Protein AF-A0A397YHM2-F1 (afdb_monomer_lite)

Foldseek 3Di:
DVVVVVVVVVVVVVVVVVVPPPPPPLQLAEDVQVQVLVQVQLVVQQFPGWDCVVHHLQVVQWTDTRHPDDDPPFTKGWHWDDRDPSYIATQETGGRRPPPPDDRPPSVVVRVNHNYD

pLDDT: mean 72.82, std 13.36, range [42.16, 91.44]

Secondary structure (DSSP, 8-state):
-HHHHHHHHHHHHHHHHHTT--------EE-HHHHHHHHHHHHHTT-S-B-GGG--HHHHTEE-B--SSS-TT--EEEEE-PPBTTEE-EEEEE-TT---SSPPPGGGGG-TT--B-

Structure (mmCIF, N/CA/C/O backbone):
data_AF-A0A397YHM2-F1
#
_entry.id   AF-A0A397YHM2-F1
#
loop_
_atom_site.group_PDB
_atom_site.id
_atom_site.type_symbol
_atom_site.label_atom_id
_atom_site.label_alt_id
_atom_site.label_comp_id
_atom_site.label_asym_id
_atom_site.label_entity_id
_atom_site.label_seq_id
_atom_site.pdbx_PDB_ins_code
_atom_site.Cartn_x
_atom_site.Cartn_y
_atom_site.Cartn_z
_atom_site.occupancy
_atom_site.B_iso_or_equiv
_atom_site.auth_seq_id
_atom_site.auth_comp_id
_atom_site.auth_asym_id
_atom_site.auth_atom_id
_atom_site.pdbx_PDB_model_num
ATOM 1 N N . MET A 1 1 ? 55.975 22.760 -6.525 1.00 59.56 1 MET A N 1
ATOM 2 C CA . MET A 1 1 ? 54.644 23.098 -5.961 1.00 59.56 1 MET A CA 1
ATOM 3 C C . MET A 1 1 ? 53.518 22.960 -6.985 1.00 59.56 1 MET A C 1
ATOM 5 O O . MET A 1 1 ? 52.489 22.399 -6.636 1.00 59.56 1 MET A O 1
ATOM 9 N N . SER A 1 2 ? 53.714 23.355 -8.248 1.00 61.22 2 SER A N 1
ATOM 10 C CA . SER A 1 2 ? 52.669 23.313 -9.292 1.00 61.22 2 SER A CA 1
ATOM 11 C C . SER A 1 2 ? 52.201 21.907 -9.705 1.00 61.22 2 SER A C 1
ATOM 13 O O . SER A 1 2 ? 51.021 21.703 -9.970 1.00 61.22 2 SER A O 1
ATOM 15 N N . THR A 1 3 ? 53.091 20.910 -9.706 1.00 58.09 3 THR A N 1
ATOM 16 C CA . THR A 1 3 ? 52.753 19.515 -10.056 1.00 58.09 3 THR A CA 1
ATOM 17 C C . THR A 1 3 ? 51.868 18.844 -9.005 1.00 58.09 3 THR A C 1
ATOM 19 O O . THR A 1 3 ? 50.944 18.114 -9.343 1.00 58.09 3 THR A O 1
ATOM 22 N N . VAL A 1 4 ? 52.096 19.150 -7.727 1.00 64.50 4 VAL A N 1
ATOM 23 C CA . VAL A 1 4 ? 51.319 18.616 -6.596 1.00 64.50 4 VAL A CA 1
ATOM 24 C C . VAL A 1 4 ? 49.892 19.174 -6.607 1.00 64.50 4 VAL A C 1
ATOM 26 O O . VAL A 1 4 ? 48.936 18.436 -6.385 1.00 64.50 4 VAL A O 1
ATOM 29 N N . PHE A 1 5 ? 49.748 20.457 -6.956 1.00 61.41 5 PHE A N 1
ATOM 30 C CA . PHE A 1 5 ? 48.452 21.122 -7.113 1.00 61.41 5 PHE A CA 1
ATOM 31 C C . PHE A 1 5 ? 47.643 20.543 -8.287 1.00 61.41 5 PHE A C 1
ATOM 33 O O . PHE A 1 5 ? 46.437 20.332 -8.170 1.00 61.41 5 PHE A O 1
ATOM 40 N N . SER A 1 6 ? 48.318 20.217 -9.395 1.00 68.88 6 SER A N 1
ATOM 41 C CA . SER A 1 6 ? 47.700 19.601 -10.576 1.00 68.88 6 SER A CA 1
ATOM 42 C C . SER A 1 6 ? 47.202 18.172 -10.301 1.00 68.88 6 SER A C 1
ATOM 44 O O . SER A 1 6 ? 46.081 17.827 -10.675 1.00 68.88 6 SER A O 1
ATOM 46 N N . ILE A 1 7 ? 47.976 17.366 -9.562 1.00 65.31 7 ILE A N 1
ATOM 47 C CA . ILE A 1 7 ? 47.578 16.005 -9.157 1.00 65.31 7 ILE A CA 1
ATOM 48 C C . ILE A 1 7 ? 46.395 16.043 -8.176 1.00 65.31 7 ILE A C 1
ATOM 50 O O . ILE A 1 7 ? 45.486 15.217 -8.278 1.00 65.31 7 ILE A O 1
ATOM 54 N N . LEU A 1 8 ? 46.378 17.008 -7.250 1.00 64.31 8 LEU A N 1
ATOM 55 C CA . LEU A 1 8 ? 45.281 17.187 -6.296 1.00 64.31 8 LEU A CA 1
ATOM 56 C C . LEU A 1 8 ? 43.967 17.546 -7.009 1.00 64.31 8 LEU A C 1
ATOM 58 O O . LEU A 1 8 ? 42.939 16.928 -6.737 1.00 64.31 8 LEU A O 1
ATOM 62 N N . HIS A 1 9 ? 44.012 18.475 -7.969 1.00 64.25 9 HIS A N 1
ATOM 63 C CA . HIS A 1 9 ? 42.846 18.845 -8.775 1.00 64.25 9 HIS A CA 1
ATOM 64 C C . HIS A 1 9 ? 42.292 17.663 -9.581 1.00 64.25 9 HIS A C 1
ATOM 66 O O . HIS A 1 9 ? 41.086 17.425 -9.549 1.00 64.25 9 HIS A O 1
ATOM 72 N N . LEU A 1 10 ? 43.161 16.884 -10.239 1.00 65.56 10 LEU A N 1
ATOM 73 C CA . LEU A 1 10 ? 42.741 15.729 -11.040 1.00 65.56 10 LEU A CA 1
ATOM 74 C C . LEU A 1 10 ? 41.994 14.684 -10.192 1.00 65.56 10 LEU A C 1
ATOM 76 O O . LEU A 1 10 ? 40.981 14.133 -10.621 1.00 65.56 10 LEU A O 1
ATOM 80 N N . LYS A 1 11 ? 42.468 14.431 -8.964 1.00 66.12 11 LYS A N 1
ATOM 81 C CA . LYS A 1 11 ? 41.822 13.478 -8.049 1.00 66.12 11 LYS A CA 1
ATOM 82 C C . LYS A 1 11 ? 40.467 13.965 -7.540 1.00 66.12 11 LYS A C 1
ATOM 84 O O . LYS A 1 11 ? 39.552 13.153 -7.424 1.00 66.12 11 LYS A O 1
ATOM 89 N N . ILE A 1 12 ? 40.313 15.266 -7.289 1.00 62.59 12 ILE A N 1
ATOM 90 C CA . ILE A 1 12 ? 39.037 15.852 -6.852 1.00 62.59 12 ILE A CA 1
ATOM 91 C C . ILE A 1 12 ? 37.969 15.702 -7.948 1.00 62.59 12 ILE A C 1
ATOM 93 O O . ILE A 1 12 ? 36.847 15.293 -7.653 1.00 62.59 12 ILE A O 1
ATOM 97 N N . THR A 1 13 ? 38.315 15.935 -9.218 1.00 62.44 13 THR A N 1
ATOM 98 C CA . THR A 1 13 ? 37.362 15.804 -10.337 1.00 62.44 13 THR A CA 1
ATOM 99 C C . THR A 1 13 ? 36.880 14.361 -10.540 1.00 62.44 13 THR A C 1
ATOM 101 O O . THR A 1 13 ? 35.702 14.140 -10.819 1.00 62.44 13 THR A O 1
ATOM 104 N N . ILE A 1 14 ? 37.752 13.366 -10.341 1.00 62.72 14 ILE A N 1
ATOM 105 C CA . ILE A 1 14 ? 37.395 11.939 -10.456 1.00 62.72 14 ILE A CA 1
ATOM 106 C C . ILE A 1 14 ? 36.422 11.510 -9.343 1.00 62.72 14 ILE A C 1
ATOM 108 O O . ILE A 1 14 ? 35.480 10.767 -9.610 1.00 62.72 14 ILE A O 1
ATOM 112 N N . ILE A 1 15 ? 36.602 12.009 -8.114 1.00 61.25 15 ILE A N 1
ATOM 113 C CA . ILE A 1 15 ? 35.726 11.683 -6.973 1.00 61.25 15 ILE A CA 1
ATOM 114 C C . ILE A 1 15 ? 34.325 12.292 -7.150 1.00 61.25 15 ILE A C 1
ATOM 116 O O . ILE A 1 15 ? 33.332 11.628 -6.862 1.00 61.25 15 ILE A O 1
ATOM 120 N N . ILE A 1 16 ? 34.229 13.518 -7.679 1.00 58.75 16 ILE A N 1
ATOM 121 C CA . ILE A 1 16 ? 32.939 14.186 -7.935 1.00 58.75 16 ILE A CA 1
ATOM 122 C C . ILE A 1 16 ? 32.161 13.476 -9.058 1.00 58.75 16 ILE A C 1
ATOM 124 O O . ILE A 1 16 ? 30.945 13.332 -8.962 1.00 58.75 16 ILE A O 1
ATOM 128 N N . SER A 1 17 ? 32.858 12.965 -10.081 1.00 58.44 17 SER A N 1
ATOM 129 C CA . SER A 1 17 ? 32.253 12.172 -11.165 1.00 58.44 17 SER A CA 1
ATOM 130 C C . SER A 1 17 ? 31.637 10.857 -10.661 1.00 58.44 17 SER A C 1
ATOM 132 O O . SER A 1 17 ? 30.558 10.460 -11.098 1.00 58.44 17 SER A O 1
ATOM 134 N N . PHE A 1 18 ? 32.263 10.212 -9.671 1.00 55.12 18 PHE A N 1
ATOM 135 C CA . PHE A 1 18 ? 31.775 8.949 -9.104 1.00 55.12 18 PHE A CA 1
ATOM 136 C C . PHE A 1 18 ? 30.552 9.112 -8.181 1.00 55.12 18 PHE A C 1
ATOM 138 O O . PHE A 1 18 ? 29.835 8.144 -7.937 1.00 55.12 18 PHE A O 1
ATOM 145 N N . PHE A 1 19 ? 30.283 10.325 -7.684 1.00 54.38 19 PHE A N 1
ATOM 146 C CA . PHE A 1 19 ? 29.156 10.607 -6.783 1.00 54.38 19 PHE A CA 1
ATOM 147 C C . PHE A 1 19 ? 27.853 10.979 -7.519 1.00 54.38 19 PHE A C 1
ATOM 149 O O . PHE A 1 19 ? 26.813 11.156 -6.890 1.00 54.38 19 PHE A O 1
ATOM 156 N N . ALA A 1 20 ? 27.880 11.065 -8.854 1.00 53.66 20 ALA A N 1
ATOM 157 C CA . ALA A 1 20 ? 26.719 11.416 -9.677 1.00 53.66 20 ALA A CA 1
ATOM 158 C C . ALA A 1 20 ? 25.854 10.211 -10.101 1.00 53.66 20 ALA A C 1
ATOM 160 O O . ALA A 1 20 ? 24.954 10.360 -10.926 1.00 53.66 20 ALA A O 1
ATOM 161 N N . ILE A 1 21 ? 26.075 9.019 -9.535 1.00 58.12 21 ILE A N 1
ATOM 162 C CA . ILE A 1 21 ? 25.140 7.896 -9.684 1.00 58.12 21 ILE A CA 1
ATOM 163 C C . ILE A 1 21 ? 24.066 8.051 -8.607 1.00 58.12 21 ILE A C 1
ATOM 165 O O . ILE A 1 21 ? 24.060 7.365 -7.586 1.00 58.12 21 ILE A O 1
ATOM 169 N N . SER A 1 22 ? 23.158 9.005 -8.813 1.00 53.38 22 SER A N 1
ATOM 170 C CA . SER A 1 22 ? 21.893 9.001 -8.089 1.00 53.38 22 SER A CA 1
ATOM 171 C C . SER A 1 22 ? 21.150 7.733 -8.493 1.00 53.38 22 SER A C 1
ATOM 173 O O . SER A 1 22 ? 20.745 7.571 -9.642 1.00 53.38 22 SER A O 1
ATOM 175 N N . THR A 1 23 ? 21.011 6.807 -7.552 1.00 47.59 23 THR A N 1
ATOM 176 C CA . THR A 1 23 ? 20.110 5.670 -7.676 1.00 47.59 23 THR A CA 1
ATOM 177 C C . THR A 1 23 ? 18.695 6.224 -7.787 1.00 47.59 23 THR A C 1
ATOM 179 O O . THR A 1 23 ? 18.069 6.605 -6.800 1.00 47.59 23 THR A O 1
ATOM 182 N N . THR A 1 24 ? 18.177 6.315 -9.009 1.00 42.16 24 THR A N 1
ATOM 183 C CA . THR A 1 24 ? 16.741 6.425 -9.222 1.00 42.16 24 THR A CA 1
ATOM 184 C C . THR A 1 24 ? 16.150 5.088 -8.796 1.00 42.16 24 THR A C 1
A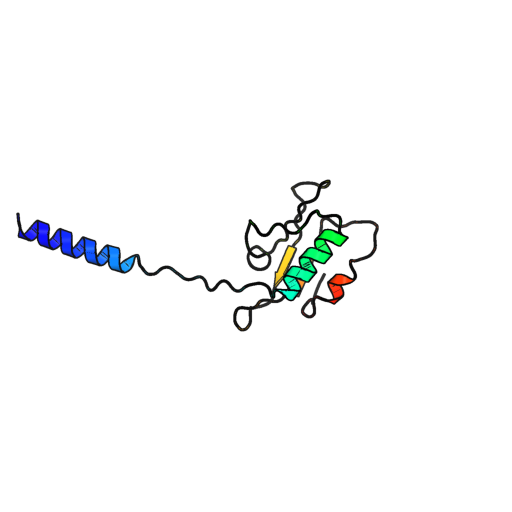TOM 186 O O . THR A 1 24 ? 16.092 4.127 -9.559 1.00 42.16 24 THR A O 1
ATOM 189 N N . TYR A 1 25 ? 15.764 4.991 -7.524 1.00 45.81 25 TYR A N 1
ATOM 190 C CA . TYR A 1 25 ? 14.847 3.949 -7.090 1.00 45.81 25 TYR A CA 1
ATOM 191 C C . TYR A 1 25 ? 13.603 4.137 -7.946 1.00 45.81 25 TYR A C 1
ATOM 193 O O . TYR A 1 25 ? 12.894 5.128 -7.777 1.00 45.81 25 TYR A O 1
ATOM 201 N N . ALA A 1 26 ? 13.384 3.242 -8.911 1.00 42.88 26 ALA A N 1
ATOM 202 C CA . ALA A 1 26 ? 12.127 3.178 -9.630 1.00 42.88 26 ALA A CA 1
ATOM 203 C C . ALA A 1 26 ? 11.038 3.045 -8.565 1.00 42.88 26 ALA A C 1
ATOM 205 O O . ALA A 1 26 ? 10.912 2.022 -7.890 1.00 42.88 26 ALA A O 1
ATOM 206 N N . SER A 1 27 ? 10.339 4.145 -8.313 1.00 53.34 27 SER A N 1
ATOM 207 C CA . SER A 1 27 ? 9.246 4.193 -7.373 1.00 53.34 27 SER A CA 1
ATOM 208 C C . SER A 1 27 ? 8.096 3.466 -8.040 1.00 53.34 27 SER A C 1
ATOM 210 O O . SER A 1 27 ? 7.299 4.093 -8.725 1.00 53.34 27 SER A O 1
ATOM 212 N N . SER A 1 28 ? 8.031 2.148 -7.868 1.00 57.69 28 SER A N 1
ATOM 213 C CA . SER A 1 28 ? 6.803 1.428 -8.163 1.00 57.69 28 SER A CA 1
ATOM 214 C C . SER A 1 28 ? 5.710 2.044 -7.297 1.00 57.69 28 SER A C 1
ATOM 216 O O . SER A 1 28 ? 5.924 2.217 -6.090 1.00 57.69 28 SER A O 1
ATOM 218 N N . ASP A 1 29 ? 4.635 2.488 -7.927 1.00 74.19 29 ASP A N 1
ATOM 219 C CA . ASP A 1 29 ? 3.542 3.190 -7.263 1.00 74.19 29 ASP A CA 1
ATOM 220 C C . ASP A 1 29 ? 2.356 2.238 -7.146 1.00 74.19 29 ASP A C 1
ATOM 222 O O . ASP A 1 29 ? 2.115 1.412 -8.041 1.00 74.19 29 ASP A O 1
ATOM 226 N N . LEU A 1 30 ? 1.646 2.310 -6.025 1.00 83.56 30 LEU A N 1
ATOM 227 C CA . LEU A 1 30 ? 0.369 1.627 -5.892 1.00 83.56 30 LEU A CA 1
ATOM 228 C C . LEU A 1 30 ? -0.574 2.133 -6.993 1.00 83.56 30 LEU A C 1
ATOM 230 O O . LEU A 1 30 ? -0.613 3.330 -7.284 1.00 83.56 30 LEU A O 1
ATOM 234 N N . HIS A 1 31 ? -1.338 1.233 -7.616 1.00 87.25 31 HIS A N 1
ATOM 235 C CA . HIS A 1 31 ? -2.280 1.629 -8.661 1.00 87.25 31 HIS A CA 1
ATOM 236 C C . HIS A 1 31 ? -3.236 2.732 -8.145 1.00 87.25 31 HIS A C 1
ATOM 238 O O . HIS A 1 31 ? -3.831 2.563 -7.076 1.00 87.25 31 HIS A O 1
ATOM 244 N N . PRO A 1 32 ? -3.448 3.841 -8.883 1.00 83.81 32 PRO A N 1
ATOM 245 C CA . PRO A 1 32 ? -4.225 4.988 -8.396 1.00 83.81 32 PRO A CA 1
ATOM 246 C C . PRO A 1 32 ? -5.662 4.618 -8.001 1.00 83.81 32 PRO A C 1
ATOM 248 O O . PRO A 1 32 ? -6.179 5.108 -6.999 1.00 83.81 32 PRO A O 1
ATOM 251 N N . ASP A 1 33 ? -6.291 3.699 -8.737 1.00 87.00 33 ASP A N 1
ATOM 252 C CA . ASP A 1 33 ? -7.624 3.193 -8.386 1.00 87.00 33 ASP A CA 1
ATOM 253 C C . ASP A 1 33 ? -7.640 2.476 -7.031 1.00 87.00 33 ASP A C 1
ATOM 255 O O . ASP A 1 33 ? -8.575 2.645 -6.250 1.00 87.00 33 ASP A O 1
ATOM 259 N N . GLU A 1 34 ? -6.607 1.689 -6.726 1.00 88.06 34 GLU A N 1
ATOM 260 C CA . GLU A 1 34 ? -6.510 0.983 -5.448 1.00 88.06 34 GLU A CA 1
ATOM 261 C C . GLU A 1 34 ? -6.21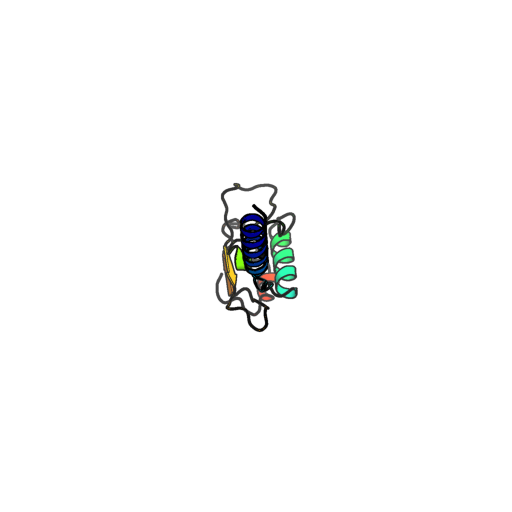7 1.944 -4.303 1.00 88.06 34 GLU A C 1
ATOM 263 O O . GLU A 1 34 ? -6.750 1.770 -3.208 1.00 88.06 34 GLU A O 1
ATOM 268 N N . LEU A 1 35 ? -5.439 2.996 -4.565 1.00 87.00 35 LEU A N 1
ATOM 269 C CA . LEU A 1 35 ? -5.208 4.072 -3.611 1.00 87.00 35 LEU A CA 1
ATOM 270 C C . LEU A 1 35 ? -6.516 4.794 -3.246 1.00 87.00 35 LEU A C 1
ATOM 272 O O . LEU A 1 35 ? -6.798 4.996 -2.065 1.00 87.00 35 LEU A O 1
ATOM 276 N N . ASN A 1 36 ? -7.348 5.111 -4.240 1.00 87.94 36 ASN A N 1
ATOM 277 C CA . ASN A 1 36 ? -8.666 5.712 -4.025 1.00 87.94 36 ASN A CA 1
ATOM 278 C C . ASN A 1 36 ? -9.620 4.764 -3.271 1.00 87.94 36 ASN A C 1
ATOM 280 O O . ASN A 1 36 ? -10.354 5.179 -2.373 1.00 87.94 36 ASN A O 1
ATOM 284 N N . VAL A 1 37 ? -9.590 3.466 -3.589 1.00 89.06 37 VAL A N 1
ATOM 285 C CA . VAL A 1 37 ? -10.345 2.456 -2.830 1.00 89.06 37 VAL A CA 1
ATOM 286 C C . VAL A 1 37 ? -9.871 2.401 -1.375 1.00 89.06 37 VAL A C 1
ATOM 288 O O . VAL A 1 37 ? -10.697 2.333 -0.467 1.00 89.06 37 VAL A O 1
ATOM 291 N N . LEU A 1 38 ? -8.564 2.486 -1.131 1.00 87.00 38 LEU A N 1
ATOM 292 C CA . LEU A 1 38 ? -7.982 2.470 0.209 1.00 87.00 38 LEU A CA 1
ATOM 293 C C . LEU A 1 38 ? -8.368 3.703 1.036 1.00 87.00 38 LEU A C 1
ATOM 295 O O . LEU A 1 38 ? -8.608 3.592 2.244 1.00 87.00 38 LEU A O 1
ATOM 299 N N . GLU A 1 39 ? -8.473 4.864 0.394 1.00 85.19 39 GLU A N 1
ATOM 300 C CA . GLU A 1 39 ? -9.004 6.079 1.007 1.00 85.19 39 GLU A CA 1
ATOM 301 C C . GLU A 1 39 ? -10.474 5.901 1.410 1.00 85.19 39 GLU A C 1
ATOM 303 O O . GLU A 1 39 ? -10.816 6.134 2.570 1.00 85.19 39 GLU A O 1
ATOM 308 N N . ASN A 1 40 ? -11.320 5.380 0.514 1.00 86.12 40 ASN A N 1
ATOM 309 C CA . ASN A 1 40 ? -12.729 5.098 0.816 1.00 86.12 40 ASN A CA 1
ATOM 310 C C . ASN A 1 40 ? -12.922 4.053 1.921 1.00 86.12 40 ASN A C 1
ATOM 312 O O . ASN A 1 40 ? -13.815 4.178 2.761 1.00 86.12 40 ASN A O 1
ATOM 316 N N . ILE A 1 41 ? -12.081 3.020 1.950 1.00 82.94 41 ILE A N 1
ATOM 317 C CA . ILE A 1 41 ? -12.063 2.059 3.055 1.00 82.94 41 ILE A CA 1
ATOM 318 C C . ILE A 1 41 ? -11.737 2.816 4.344 1.00 82.94 41 ILE A C 1
ATOM 320 O O . ILE A 1 41 ? -12.468 2.722 5.324 1.00 82.94 41 ILE A O 1
ATOM 324 N N . THR A 1 42 ? -10.689 3.637 4.340 1.00 79.56 42 THR A N 1
ATOM 325 C CA . THR A 1 42 ? -10.259 4.389 5.523 1.00 79.56 42 THR A CA 1
ATOM 326 C C . THR A 1 42 ? -11.345 5.328 6.064 1.00 79.56 42 THR A C 1
ATOM 328 O O . THR A 1 42 ? -11.535 5.396 7.283 1.00 79.56 42 THR A O 1
ATOM 331 N N . THR A 1 43 ? -12.089 6.008 5.191 1.00 79.56 43 THR A N 1
ATOM 332 C CA . THR A 1 43 ? -13.200 6.889 5.585 1.00 79.56 43 THR A CA 1
ATOM 333 C C . THR A 1 43 ? -14.397 6.101 6.118 1.00 79.56 43 THR A C 1
ATOM 335 O O . THR A 1 43 ? -14.943 6.450 7.167 1.00 79.56 43 THR A O 1
ATOM 338 N N . THR A 1 44 ? -14.756 4.988 5.470 1.00 78.44 44 THR A N 1
ATOM 339 C CA . THR A 1 44 ? -15.833 4.077 5.909 1.00 78.44 44 THR A CA 1
ATOM 340 C C . THR A 1 44 ? -15.552 3.488 7.290 1.00 78.44 44 THR A C 1
ATOM 342 O O . THR A 1 44 ? -16.459 3.263 8.090 1.00 78.44 44 THR A O 1
ATOM 345 N N . LEU A 1 45 ? -14.275 3.298 7.609 1.00 74.94 45 LEU A N 1
ATOM 346 C CA . LEU A 1 4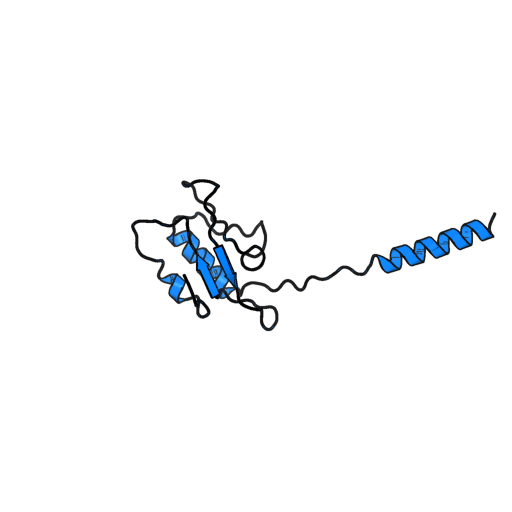5 ? -13.802 2.796 8.896 1.00 74.94 45 LEU A CA 1
ATOM 347 C C . LEU A 1 45 ? -13.698 3.873 9.987 1.00 74.94 45 LEU A C 1
ATOM 349 O O . LEU A 1 45 ? -13.146 3.616 11.059 1.00 74.94 45 LEU A O 1
ATOM 353 N N . GLY A 1 46 ? -14.201 5.083 9.731 1.00 72.38 46 GLY A N 1
ATOM 354 C CA . GLY A 1 46 ? -14.195 6.193 10.686 1.00 72.38 46 GLY A CA 1
ATOM 355 C C . GLY A 1 46 ? -12.835 6.882 10.845 1.00 72.38 46 GLY A C 1
ATOM 356 O O . GLY A 1 46 ? -12.650 7.674 11.773 1.00 72.38 46 GLY A O 1
ATOM 357 N N . GLY A 1 47 ? -11.871 6.587 9.967 1.00 72.06 47 GLY A N 1
ATOM 358 C CA . GLY A 1 47 ? -10.636 7.356 9.836 1.00 72.06 47 GLY A CA 1
ATOM 359 C C . GLY A 1 47 ? -10.893 8.707 9.163 1.00 72.06 47 GLY A C 1
ATOM 360 O O . GLY A 1 47 ? -11.812 8.855 8.361 1.00 72.06 47 GLY A O 1
ATOM 361 N N . LYS A 1 48 ? -10.068 9.712 9.471 1.00 68.38 48 LYS A N 1
ATOM 362 C CA . LYS A 1 48 ? -10.109 11.018 8.788 1.00 68.38 48 LYS A CA 1
ATOM 363 C C . LYS A 1 48 ? -9.489 10.992 7.391 1.00 68.38 48 LYS A C 1
ATOM 365 O O . LYS A 1 48 ? -9.631 11.966 6.662 1.00 68.38 48 LYS A O 1
ATOM 370 N N . GLY A 1 49 ? -8.788 9.915 7.054 1.00 68.69 49 GLY A N 1
ATOM 371 C CA . GLY A 1 49 ? -8.108 9.757 5.782 1.00 68.69 49 GLY A CA 1
ATOM 372 C C . GLY A 1 49 ? -6.847 8.913 5.902 1.00 68.69 49 GLY A C 1
ATOM 373 O O . GLY A 1 49 ? -6.433 8.496 6.993 1.00 68.69 49 GLY A O 1
ATOM 374 N N . LEU A 1 50 ? -6.272 8.652 4.736 1.00 76.88 50 LEU A N 1
ATOM 375 C CA . LEU A 1 50 ? -5.037 7.915 4.538 1.00 76.88 50 LEU A CA 1
ATOM 376 C C . LEU A 1 50 ? -3.834 8.854 4.698 1.00 76.88 50 LEU A C 1
ATOM 378 O O . LEU A 1 50 ? -3.766 9.879 4.022 1.00 76.88 50 LEU A O 1
ATOM 382 N N . ASN A 1 51 ? -2.857 8.507 5.540 1.00 74.50 51 ASN A N 1
ATOM 383 C CA . ASN A 1 51 ? -1.656 9.329 5.690 1.00 74.50 51 ASN A CA 1
ATOM 384 C C . ASN A 1 51 ? -0.510 8.828 4.796 1.00 74.50 51 ASN A C 1
ATOM 386 O O . ASN A 1 51 ? 0.261 7.947 5.184 1.00 74.50 51 ASN A O 1
ATOM 390 N N . LEU A 1 52 ? -0.393 9.425 3.607 1.00 75.56 52 LEU A N 1
ATOM 391 C CA . LEU A 1 52 ? 0.646 9.119 2.613 1.00 75.56 52 LEU A CA 1
ATOM 392 C C . LEU A 1 52 ? 1.944 9.918 2.794 1.00 75.56 52 LEU A C 1
ATOM 394 O O . LEU A 1 52 ? 2.907 9.680 2.067 1.00 75.56 52 LEU A O 1
ATOM 398 N N . SER A 1 53 ? 2.025 10.841 3.762 1.00 74.62 53 SER A N 1
ATOM 399 C CA . SER A 1 53 ? 3.253 11.627 3.986 1.00 74.62 53 SER A CA 1
ATOM 400 C C . SER A 1 53 ? 4.454 10.768 4.384 1.00 74.62 53 SER A C 1
ATOM 402 O O . SER A 1 53 ? 5.593 11.199 4.230 1.00 74.62 53 SER A O 1
ATOM 404 N N . TYR A 1 54 ? 4.215 9.554 4.882 1.00 71.19 54 TYR A N 1
ATOM 405 C CA . TYR A 1 54 ? 5.266 8.602 5.241 1.00 71.19 54 TYR A CA 1
ATOM 406 C C . TYR A 1 54 ? 5.805 7.808 4.044 1.00 71.19 54 TYR A C 1
ATOM 408 O O . TYR A 1 54 ? 6.856 7.177 4.163 1.00 71.19 54 TYR A O 1
ATOM 416 N N . GLY A 1 55 ? 5.108 7.840 2.908 1.00 78.19 55 GLY A N 1
ATOM 417 C CA . GLY A 1 55 ? 5.435 7.084 1.707 1.00 78.19 55 GLY A CA 1
ATOM 418 C C . GLY A 1 55 ? 4.324 6.131 1.278 1.00 78.19 55 GLY A C 1
ATOM 419 O O . GLY A 1 55 ? 3.250 6.065 1.873 1.00 78.19 55 GLY A O 1
A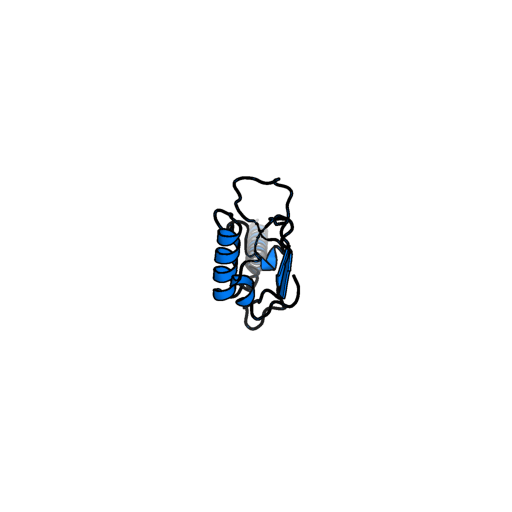TOM 420 N N . ASP A 1 56 ? 4.616 5.388 0.216 1.00 81.56 56 ASP A N 1
ATOM 421 C CA . ASP A 1 56 ? 3.697 4.424 -0.378 1.00 81.56 56 ASP A CA 1
ATOM 422 C C . ASP A 1 56 ? 3.421 3.232 0.575 1.00 81.56 56 ASP A C 1
ATOM 424 O O . ASP A 1 56 ? 4.364 2.641 1.124 1.00 81.56 56 ASP A O 1
ATOM 428 N N . PRO A 1 57 ? 2.147 2.846 0.781 1.00 80.50 57 PRO A N 1
ATOM 429 C CA . PRO A 1 57 ? 1.776 1.782 1.713 1.00 80.50 57 PRO A CA 1
ATOM 430 C C . PRO A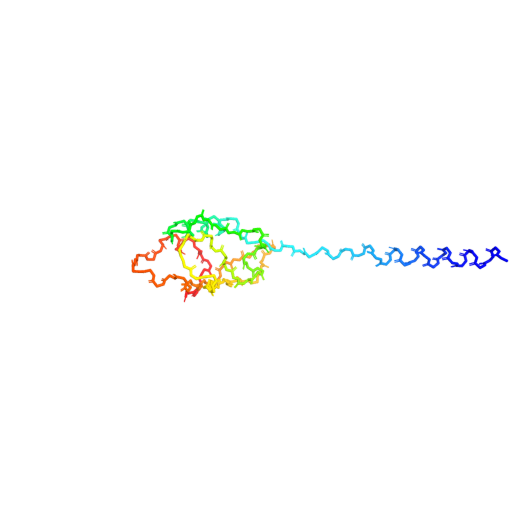 1 57 ? 2.288 0.395 1.295 1.00 80.50 57 PRO A C 1
ATOM 432 O O . PRO A 1 57 ? 2.565 -0.428 2.174 1.00 80.50 57 PRO A O 1
ATOM 435 N N . CYS A 1 58 ? 2.482 0.126 -0.002 1.00 84.25 58 CYS A N 1
ATOM 436 C CA . CYS A 1 58 ? 3.079 -1.129 -0.470 1.00 84.25 58 CYS A CA 1
ATOM 437 C C . CYS A 1 58 ? 4.561 -1.233 -0.091 1.00 84.25 58 CYS A C 1
ATOM 439 O O . CYS A 1 58 ? 5.031 -2.308 0.297 1.00 84.25 58 CYS A O 1
ATOM 441 N N . LYS A 1 59 ? 5.302 -0.120 -0.146 1.00 82.12 59 LYS A N 1
ATOM 442 C CA . LYS A 1 59 ? 6.715 -0.055 0.270 1.00 82.12 59 LYS A CA 1
ATOM 443 C C . LYS A 1 59 ? 6.871 -0.169 1.776 1.00 82.12 59 LYS A C 1
ATOM 445 O O . LYS A 1 59 ? 7.758 -0.874 2.257 1.00 82.12 59 LYS A O 1
ATOM 450 N N . LEU A 1 60 ? 6.003 0.514 2.516 1.00 79.81 60 LEU A N 1
ATOM 451 C CA . LEU A 1 60 ? 6.029 0.521 3.975 1.00 79.81 60 LEU A CA 1
ATOM 452 C C . LEU A 1 60 ? 5.507 -0.788 4.580 1.00 79.81 60 LEU A C 1
ATOM 454 O O . LEU A 1 60 ? 5.872 -1.130 5.703 1.00 79.81 60 LEU A O 1
ATOM 458 N N . LYS A 1 61 ? 4.685 -1.539 3.837 1.00 81.62 61 LYS A N 1
ATOM 459 C CA . LYS A 1 61 ? 3.976 -2.750 4.288 1.00 81.62 61 LYS A CA 1
ATOM 460 C C . LYS A 1 61 ? 3.026 -2.518 5.467 1.00 81.62 61 LYS A C 1
ATOM 462 O O . LYS A 1 61 ? 2.607 -3.458 6.148 1.00 81.62 61 LYS A O 1
ATOM 467 N N . PHE A 1 62 ? 2.673 -1.268 5.732 1.00 79.69 62 PHE A N 1
ATOM 468 C CA . PHE A 1 62 ? 1.699 -0.907 6.747 1.00 79.69 62 PHE A CA 1
ATOM 469 C C . PHE A 1 62 ? 0.864 0.278 6.290 1.00 79.69 62 PHE A C 1
ATOM 471 O O . PHE A 1 62 ? 1.305 1.120 5.510 1.00 79.69 62 PHE A O 1
ATOM 478 N N . LEU A 1 63 ? -0.352 0.327 6.816 1.00 77.31 63 LEU A N 1
ATOM 479 C CA . LEU A 1 63 ? -1.321 1.370 6.556 1.00 77.31 63 LEU A CA 1
ATOM 480 C C . LEU A 1 63 ? -1.436 2.272 7.777 1.00 77.31 63 LEU A C 1
ATOM 482 O O . LEU A 1 63 ? -1.761 1.799 8.869 1.00 77.31 63 LEU A O 1
ATOM 486 N N . LYS A 1 64 ? -1.209 3.573 7.589 1.00 75.12 64 LYS A N 1
ATOM 487 C CA . LYS A 1 64 ? -1.426 4.564 8.639 1.00 75.12 64 LYS A CA 1
ATOM 488 C C . LYS A 1 64 ? -2.733 5.308 8.387 1.00 75.12 64 LYS A C 1
ATOM 490 O O . LYS A 1 64 ? -2.857 6.062 7.426 1.00 75.12 64 LYS A O 1
ATOM 495 N N . ILE A 1 65 ? -3.701 5.047 9.259 1.00 73.62 65 ILE A N 1
ATOM 496 C CA . ILE A 1 65 ? -5.005 5.706 9.270 1.00 73.62 65 ILE A CA 1
ATOM 497 C C . ILE A 1 65 ? -4.964 6.788 10.343 1.00 73.62 65 ILE A C 1
ATOM 499 O O . ILE A 1 65 ? -4.689 6.487 11.506 1.00 73.62 65 ILE A O 1
ATOM 503 N N . ASP A 1 66 ? -5.261 8.032 9.975 1.00 68.44 66 ASP A N 1
ATOM 504 C CA . ASP A 1 66 ? -5.412 9.104 10.958 1.00 68.44 66 ASP A CA 1
ATOM 505 C C . ASP A 1 66 ? -6.771 8.938 11.661 1.00 68.44 66 ASP A C 1
ATOM 507 O O . ASP A 1 66 ? -7.815 9.349 11.149 1.00 68.44 66 ASP A O 1
ATOM 511 N N . GLN A 1 67 ? -6.787 8.290 12.830 1.00 64.06 67 GLN A N 1
ATOM 512 C CA . GLN A 1 67 ? -8.005 8.055 13.616 1.00 64.06 67 GLN A CA 1
ATOM 513 C C . GLN A 1 67 ? -8.037 8.933 14.878 1.00 64.06 67 GLN A C 1
ATOM 515 O O . GLN A 1 67 ? -7.006 9.253 15.465 1.00 64.06 67 GLN A O 1
ATOM 520 N N . LYS A 1 68 ? -9.240 9.366 15.288 1.00 54.38 68 LYS A N 1
ATOM 521 C CA . LYS A 1 68 ? -9.449 10.246 16.459 1.00 54.38 68 LYS A CA 1
ATOM 522 C C . LYS A 1 68 ? -9.455 9.496 17.801 1.00 54.38 68 LYS A C 1
ATOM 524 O O . LYS A 1 68 ? -9.332 10.145 18.833 1.00 54.38 68 LYS A O 1
ATOM 529 N N . ILE A 1 69 ? -9.633 8.174 17.782 1.00 53.38 69 ILE A N 1
ATOM 530 C CA . ILE A 1 69 ? -9.780 7.280 18.939 1.00 53.38 69 ILE A CA 1
ATOM 531 C C . ILE A 1 69 ? -9.125 5.949 18.565 1.00 53.38 69 ILE A C 1
ATOM 533 O O . ILE A 1 69 ? -9.523 5.361 17.570 1.00 53.38 69 ILE A O 1
ATOM 537 N N . GLY A 1 70 ? -8.152 5.489 19.350 1.00 49.97 70 GLY A N 1
ATOM 538 C CA . GLY A 1 70 ? -7.527 4.174 19.189 1.00 49.97 70 GLY A CA 1
ATOM 539 C C . GLY A 1 70 ? -6.007 4.246 19.262 1.00 49.97 70 GLY A C 1
ATOM 540 O O . GLY A 1 70 ? -5.394 5.073 18.595 1.00 49.97 70 GLY A O 1
ATOM 541 N N . ASP A 1 71 ? -5.432 3.406 20.119 1.00 51.75 71 ASP A N 1
ATOM 542 C CA . ASP A 1 71 ? -4.013 3.303 20.453 1.00 51.75 71 ASP A CA 1
ATOM 543 C C . ASP A 1 71 ? -3.040 3.588 19.288 1.00 51.75 71 ASP A C 1
ATOM 545 O O . ASP A 1 71 ? -3.181 3.007 18.207 1.00 51.75 71 ASP A O 1
ATOM 549 N N . PRO A 1 72 ? -1.973 4.386 19.509 1.00 53.75 72 PRO A N 1
ATOM 550 C CA . PRO A 1 72 ? -0.923 4.628 18.510 1.00 53.75 72 PRO A CA 1
ATOM 551 C C . PRO A 1 72 ? -0.171 3.350 18.094 1.00 53.75 72 PRO A C 1
ATOM 553 O O . PRO A 1 72 ? 0.640 3.378 17.166 1.00 53.75 72 PRO A O 1
ATOM 556 N N . GLU A 1 73 ? -0.416 2.236 18.784 1.00 55.88 73 GLU A N 1
ATOM 557 C CA . GLU A 1 73 ? 0.234 0.950 18.566 1.00 55.88 73 GLU A CA 1
ATOM 558 C C . GLU A 1 73 ? -0.491 0.050 17.554 1.00 55.88 73 GLU A C 1
ATOM 560 O O . GLU A 1 73 ? 0.067 -0.962 17.112 1.00 55.88 73 GLU A O 1
ATOM 565 N N . ILE A 1 74 ? -1.708 0.399 17.125 1.00 60.12 74 ILE A N 1
ATOM 566 C CA . ILE A 1 74 ? -2.454 -0.492 16.242 1.00 60.12 74 ILE A CA 1
ATOM 567 C C . ILE A 1 74 ? -1.970 -0.360 14.791 1.00 60.12 74 ILE A C 1
ATOM 569 O O . ILE A 1 74 ? -2.229 0.614 14.086 1.00 60.12 74 ILE A O 1
ATOM 573 N N . LYS A 1 75 ? -1.247 -1.386 14.337 1.00 69.19 75 LYS A N 1
ATOM 574 C CA . LYS A 1 75 ? -0.654 -1.455 12.998 1.00 69.19 75 LYS A CA 1
ATOM 575 C C . LYS A 1 75 ? -1.542 -2.253 12.052 1.00 69.19 75 LYS A C 1
ATOM 577 O O . LYS A 1 75 ? -1.693 -3.465 12.209 1.00 69.19 75 LYS A O 1
ATOM 582 N N . ASN A 1 76 ? -2.066 -1.573 11.041 1.00 78.81 76 ASN A N 1
ATOM 583 C CA . ASN A 1 76 ? -2.700 -2.198 9.888 1.00 78.81 76 ASN A CA 1
ATOM 584 C C . ASN A 1 76 ? -1.613 -2.609 8.889 1.00 78.81 76 ASN A C 1
ATOM 586 O O . ASN A 1 76 ? -0.687 -1.842 8.632 1.00 78.81 76 ASN A O 1
ATOM 590 N N . THR A 1 77 ? -1.686 -3.822 8.352 1.00 84.56 77 THR A N 1
ATOM 591 C CA . THR A 1 77 ? -0.679 -4.374 7.434 1.00 84.56 77 THR A CA 1
ATOM 592 C C 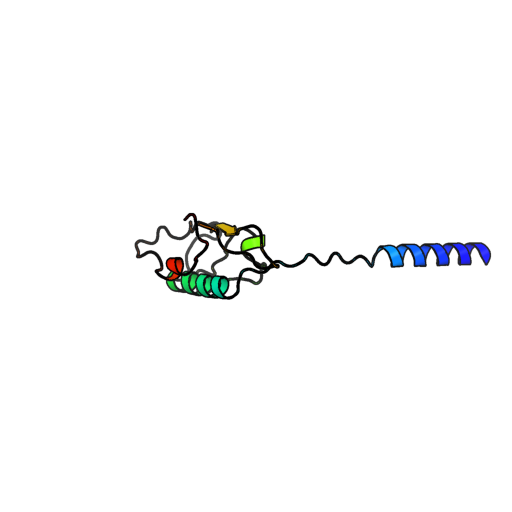. THR A 1 77 ? -1.230 -4.397 6.019 1.00 84.56 77 THR A C 1
ATOM 594 O O . THR A 1 77 ? -2.366 -4.811 5.806 1.00 84.56 77 THR A O 1
ATOM 597 N N . ILE A 1 78 ? -0.406 -3.994 5.057 1.00 87.44 78 ILE A N 1
ATOM 598 C CA . ILE A 1 78 ? -0.695 -4.117 3.627 1.00 87.44 78 ILE A CA 1
ATOM 599 C C . ILE A 1 78 ? 0.450 -4.882 2.983 1.00 87.44 78 ILE A C 1
ATOM 601 O O . ILE A 1 78 ? 1.614 -4.618 3.278 1.00 87.44 78 ILE A O 1
ATOM 605 N N . LEU A 1 79 ? 0.124 -5.831 2.112 1.00 88.69 79 LEU A N 1
ATOM 606 C CA . LEU A 1 79 ? 1.078 -6.444 1.198 1.00 88.69 79 LEU A CA 1
ATOM 607 C C . LEU A 1 79 ? 0.573 -6.271 -0.225 1.00 88.69 79 LEU A C 1
ATOM 609 O O . LEU A 1 79 ? -0.620 -6.409 -0.501 1.00 88.69 79 LEU A O 1
ATOM 613 N N . CYS A 1 80 ? 1.520 -6.012 -1.112 1.00 89.69 80 CYS A N 1
ATOM 614 C CA . CYS A 1 80 ? 1.281 -5.863 -2.532 1.00 89.69 80 CYS A CA 1
ATOM 615 C C . CYS A 1 80 ? 2.067 -6.923 -3.298 1.00 89.69 80 CYS A C 1
ATOM 617 O O . CYS A 1 80 ? 3.007 -7.522 -2.760 1.00 89.69 80 CYS A O 1
ATOM 619 N N . ASP A 1 81 ? 1.634 -7.204 -4.518 1.00 88.81 81 ASP A N 1
ATOM 620 C CA . ASP A 1 81 ? 2.343 -8.094 -5.425 1.00 88.81 81 ASP A CA 1
ATOM 621 C C . ASP A 1 81 ? 3.671 -7.498 -5.920 1.00 88.81 81 ASP A C 1
ATOM 623 O O . ASP A 1 81 ? 4.099 -6.397 -5.557 1.00 88.81 81 ASP A O 1
ATOM 627 N N . VAL A 1 82 ? 4.364 -8.290 -6.740 1.00 84.06 82 VAL A N 1
ATOM 628 C CA . VAL A 1 82 ? 5.500 -7.794 -7.508 1.00 84.06 82 VAL A CA 1
ATOM 629 C C . VAL A 1 82 ? 4.955 -6.875 -8.589 1.00 84.06 82 VAL A C 1
ATOM 631 O O . VAL A 1 82 ? 4.188 -7.305 -9.444 1.00 84.06 82 VAL A O 1
ATOM 634 N N . CYS A 1 83 ? 5.395 -5.625 -8.556 1.00 83.56 83 CYS A N 1
ATOM 635 C CA . CYS A 1 83 ? 4.889 -4.593 -9.441 1.00 83.56 83 CYS A CA 1
ATOM 636 C C . CYS A 1 83 ? 5.188 -4.928 -10.908 1.00 83.56 83 CYS A C 1
ATOM 638 O O . CYS A 1 83 ? 6.349 -5.113 -11.290 1.00 83.56 83 CYS A O 1
ATOM 640 N N . PHE A 1 84 ? 4.151 -4.953 -11.738 1.00 80.94 84 PHE A N 1
ATOM 641 C CA . PHE A 1 84 ? 4.265 -5.104 -13.184 1.00 80.94 84 PHE A CA 1
ATOM 642 C C . PHE A 1 84 ? 4.209 -3.720 -13.833 1.00 80.94 84 PHE A C 1
ATOM 644 O O . PHE A 1 84 ? 3.328 -2.924 -13.533 1.00 80.94 84 PHE A O 1
ATOM 651 N N . ASN A 1 85 ? 5.159 -3.410 -14.723 1.00 83.00 85 ASN A N 1
ATOM 652 C CA . ASN A 1 85 ? 5.253 -2.099 -15.388 1.00 83.00 85 ASN A CA 1
ATOM 653 C C . ASN A 1 85 ? 5.244 -0.898 -14.419 1.00 83.00 85 ASN A C 1
ATOM 655 O O . ASN A 1 85 ? 4.621 0.122 -14.696 1.00 83.00 85 ASN A O 1
ATOM 659 N N . SER A 1 86 ? 5.942 -1.020 -13.284 1.00 79.94 86 SER A N 1
ATOM 660 C CA . SER A 1 86 ? 5.999 0.000 -12.219 1.00 79.94 86 SER A CA 1
ATOM 661 C C . SER A 1 86 ? 4.691 0.225 -11.453 1.00 79.94 86 SER A C 1
ATOM 663 O O . SER A 1 86 ? 4.623 1.149 -10.644 1.00 79.94 86 SER A O 1
ATOM 665 N N . THR A 1 87 ? 3.686 -0.629 -11.645 1.00 83.69 87 THR A N 1
ATOM 666 C CA . THR A 1 87 ? 2.425 -0.579 -10.905 1.00 83.69 87 THR A CA 1
ATOM 667 C C . THR A 1 87 ? 2.283 -1.809 -10.026 1.00 83.69 87 THR A C 1
ATOM 669 O O . THR A 1 87 ? 2.469 -2.932 -10.493 1.00 83.69 87 THR A O 1
ATOM 672 N N . CYS A 1 88 ? 2.003 -1.595 -8.745 1.00 88.69 88 CYS A N 1
ATOM 673 C CA . CYS A 1 88 ? 1.794 -2.665 -7.773 1.00 88.69 88 CYS A CA 1
ATOM 674 C C . CYS A 1 88 ? 0.314 -2.754 -7.408 1.00 88.69 88 CYS A C 1
ATOM 676 O O . CYS A 1 88 ? -0.384 -1.735 -7.397 1.00 88.69 88 CYS A O 1
ATOM 678 N N . HIS A 1 89 ? -0.118 -3.953 -7.041 1.00 91.00 89 HIS A N 1
ATOM 679 C CA . HIS A 1 89 ? -1.480 -4.239 -6.631 1.00 91.00 89 HIS A CA 1
ATOM 680 C C . HIS A 1 89 ? -1.549 -4.824 -5.223 1.00 91.00 89 HIS A C 1
ATOM 682 O O . HIS A 1 89 ? -0.732 -5.666 -4.840 1.00 91.00 89 HIS A O 1
ATOM 688 N N . ILE A 1 90 ? -2.541 -4.411 -4.441 1.00 90.31 90 ILE A N 1
ATOM 689 C CA . ILE A 1 90 ? -2.774 -4.910 -3.084 1.00 90.31 90 ILE A CA 1
ATOM 690 C C . ILE A 1 90 ? -3.263 -6.357 -3.159 1.00 90.31 90 ILE A C 1
ATOM 692 O O . ILE A 1 90 ? -4.338 -6.646 -3.679 1.00 90.31 90 ILE A O 1
ATOM 696 N N . THR A 1 91 ? -2.497 -7.266 -2.557 1.00 91.44 91 THR A N 1
ATOM 697 C CA . THR A 1 91 ? -2.835 -8.695 -2.472 1.00 91.44 91 THR A CA 1
ATOM 698 C C . THR A 1 91 ? -3.265 -9.121 -1.082 1.00 91.44 91 THR A C 1
ATOM 700 O O . THR A 1 91 ? -4.015 -10.090 -0.939 1.00 91.44 91 THR A O 1
ATOM 703 N N . LYS A 1 92 ? -2.826 -8.405 -0.043 1.00 88.88 92 LYS A N 1
ATOM 704 C CA . LYS A 1 92 ? -3.238 -8.680 1.331 1.00 88.88 92 LYS A CA 1
ATOM 705 C C . LYS A 1 92 ? -3.459 -7.407 2.120 1.00 88.88 92 LYS A C 1
ATOM 707 O O . LYS A 1 92 ? -2.612 -6.517 2.111 1.00 88.88 92 LYS A O 1
ATOM 712 N N . ILE A 1 93 ? -4.544 -7.373 2.883 1.00 86.56 93 ILE A N 1
ATOM 713 C CA . ILE A 1 93 ? -4.824 -6.292 3.825 1.00 86.56 93 ILE A CA 1
ATOM 714 C C . ILE A 1 93 ? -5.250 -6.878 5.165 1.00 86.56 93 ILE A C 1
ATOM 716 O O . ILE A 1 93 ? -6.174 -7.669 5.223 1.00 86.56 93 ILE A O 1
ATOM 720 N N . VAL A 1 94 ? -4.575 -6.501 6.246 1.00 84.00 94 VAL A N 1
ATOM 721 C CA . VAL A 1 94 ? -4.924 -6.932 7.604 1.00 84.00 94 VAL A CA 1
ATOM 722 C C . VAL A 1 94 ? -5.185 -5.693 8.437 1.00 84.00 94 VAL A C 1
ATOM 724 O O . VAL A 1 94 ? -4.269 -4.922 8.734 1.00 84.00 94 VAL A O 1
ATOM 727 N N . LEU A 1 95 ? -6.435 -5.505 8.834 1.00 79.94 95 LEU A N 1
ATOM 728 C CA . LEU A 1 95 ? -6.865 -4.319 9.560 1.00 79.94 95 LEU A CA 1
ATOM 729 C C . LEU A 1 95 ? -7.082 -4.649 11.042 1.00 79.94 95 LEU A C 1
ATOM 731 O O . LEU A 1 95 ? -8.179 -5.003 11.467 1.00 79.94 95 LEU A O 1
ATOM 735 N N . LYS A 1 96 ? -6.013 -4.548 11.841 1.00 71.88 96 LYS A N 1
ATOM 736 C CA . LYS A 1 96 ? -6.039 -4.877 13.277 1.00 71.88 96 LYS A CA 1
ATOM 737 C C . LYS A 1 96 ? -6.786 -3.851 14.131 1.00 71.88 96 LYS A C 1
ATOM 739 O O . LYS A 1 96 ? -7.266 -4.213 15.200 1.00 71.88 96 LYS A O 1
ATOM 744 N N . THR A 1 97 ? -6.922 -2.602 13.673 1.00 60.09 97 THR A N 1
ATOM 745 C CA . THR A 1 97 ? -7.722 -1.560 14.358 1.00 60.09 97 THR A CA 1
ATOM 746 C C . THR A 1 97 ? -9.206 -1.873 14.415 1.00 60.09 97 THR A C 1
ATOM 748 O O . THR A 1 97 ? -9.940 -1.179 15.110 1.00 60.09 97 THR A O 1
ATOM 751 N N . LEU A 1 98 ? -9.668 -2.876 13.669 1.00 55.28 98 LEU A N 1
ATOM 752 C CA . LEU A 1 98 ? -11.070 -2.991 13.308 1.00 55.28 98 LEU A CA 1
ATOM 753 C C . LEU A 1 98 ? -11.698 -4.293 13.777 1.00 55.28 98 LEU A C 1
ATOM 755 O O . LEU A 1 98 ? -12.506 -4.881 13.062 1.00 55.28 98 LEU A O 1
ATOM 759 N N . SER A 1 99 ? -11.501 -4.639 15.048 1.00 51.91 99 SER A N 1
ATOM 760 C CA . SER A 1 99 ? -12.575 -5.294 15.813 1.00 51.91 99 SER A CA 1
ATOM 761 C C . SER A 1 99 ? -13.785 -4.347 15.971 1.00 51.91 99 SER A C 1
ATOM 763 O O . SER A 1 99 ? -14.353 -4.229 17.053 1.00 51.91 99 SER A O 1
ATOM 765 N N . LEU A 1 100 ? -14.142 -3.610 14.911 1.00 54.91 100 LEU A N 1
ATOM 766 C CA . LEU A 1 100 ? -15.313 -2.765 14.827 1.00 54.91 100 LEU A CA 1
ATOM 767 C C . LEU A 1 100 ? -16.517 -3.711 14.816 1.00 54.91 100 LEU A C 1
ATOM 769 O O . LEU A 1 100 ? -16.640 -4.507 13.883 1.00 54.91 100 LEU A O 1
ATOM 773 N N . PRO A 1 101 ? -17.424 -3.653 15.804 1.00 48.47 101 PRO A N 1
ATOM 774 C CA . PRO A 1 101 ? -18.736 -4.259 15.644 1.00 48.47 101 PRO A CA 1
ATOM 775 C C . PRO A 1 101 ? -19.439 -3.522 14.494 1.00 48.47 101 PRO A C 1
ATOM 777 O O . PRO A 1 101 ? -19.926 -2.406 14.661 1.00 48.47 101 PRO A O 1
ATOM 780 N N . GLY A 1 102 ? -19.407 -4.094 13.291 1.00 60.62 102 GLY A N 1
ATOM 781 C CA . GLY A 1 102 ? -19.834 -3.398 12.082 1.00 60.62 102 GLY A CA 1
ATOM 782 C C . GLY A 1 102 ? -19.724 -4.238 10.814 1.00 60.62 102 GLY A C 1
ATOM 783 O O . GLY A 1 102 ? -19.298 -5.391 10.827 1.00 60.62 102 GLY A O 1
ATOM 784 N N . LYS A 1 103 ? -20.159 -3.647 9.700 1.00 61.88 103 LYS A N 1
ATOM 785 C CA . LYS A 1 103 ? -20.132 -4.270 8.376 1.00 61.88 103 LYS A CA 1
ATOM 786 C C . LYS A 1 103 ? -18.752 -4.059 7.753 1.00 61.88 103 LYS A C 1
ATOM 788 O O . LYS A 1 103 ? -18.233 -2.948 7.788 1.00 61.88 103 LYS A O 1
ATOM 793 N N . LEU A 1 104 ? -18.185 -5.116 7.172 1.00 72.12 104 LEU A N 1
ATOM 794 C CA . LEU A 1 104 ? -16.984 -5.007 6.346 1.00 72.12 104 LEU A CA 1
ATOM 795 C C . LEU A 1 104 ? -17.232 -3.957 5.235 1.00 72.12 104 LEU A C 1
ATOM 797 O O . LEU A 1 104 ? -18.294 -4.032 4.603 1.00 72.12 104 LEU A O 1
ATOM 801 N N . PRO A 1 105 ? -16.311 -3.000 5.002 1.00 76.44 105 PRO A N 1
ATOM 802 C CA . PRO A 1 105 ? -16.448 -2.006 3.939 1.00 76.44 105 PRO A CA 1
ATOM 803 C C . PRO A 1 105 ? -16.697 -2.695 2.589 1.00 76.44 105 PRO A C 1
ATOM 805 O O . PRO A 1 105 ? -15.871 -3.516 2.177 1.00 76.44 105 PRO A O 1
ATOM 808 N N . PRO A 1 106 ? -17.818 -2.434 1.891 1.00 81.56 106 PRO A N 1
ATOM 809 C CA . PRO A 1 106 ? -18.088 -3.057 0.594 1.00 81.56 106 PRO A CA 1
ATOM 810 C C . PRO A 1 106 ? -17.036 -2.691 -0.465 1.00 81.56 106 PRO A C 1
ATOM 812 O O . PRO A 1 106 ? -16.856 -3.422 -1.435 1.00 81.56 106 PRO A O 1
ATOM 815 N N . GLU A 1 107 ? -16.302 -1.600 -0.262 1.00 85.56 107 GLU A N 1
ATOM 816 C CA . GLU A 1 107 ? -15.248 -1.101 -1.141 1.00 85.56 107 GLU A CA 1
ATOM 817 C C . GLU A 1 107 ? -14.041 -2.044 -1.206 1.00 85.56 107 GLU A C 1
ATOM 819 O O . GLU A 1 107 ? -13.327 -2.031 -2.205 1.00 85.56 107 GLU A O 1
ATOM 824 N N . LEU A 1 108 ? -13.850 -2.925 -0.212 1.00 83.88 108 LEU A N 1
ATOM 825 C CA . LEU A 1 108 ? -12.847 -3.999 -0.277 1.00 83.88 108 LEU A CA 1
ATOM 826 C C . LEU A 1 108 ? -13.044 -4.899 -1.503 1.00 83.88 108 LEU A C 1
ATOM 828 O O . LEU A 1 108 ? -12.063 -5.398 -2.047 1.00 83.88 108 LEU A O 1
ATOM 832 N N . ALA A 1 109 ? -14.281 -5.053 -1.988 1.00 84.56 109 ALA A N 1
ATOM 833 C CA . ALA A 1 109 ? -14.570 -5.817 -3.201 1.00 84.56 109 ALA A CA 1
ATOM 834 C C . ALA A 1 109 ? -13.996 -5.173 -4.480 1.00 84.56 109 ALA A C 1
ATOM 836 O O . ALA A 1 109 ? -13.861 -5.853 -5.496 1.00 84.56 109 ALA A O 1
ATOM 837 N N . ASN A 1 110 ? -13.638 -3.884 -4.445 1.00 89.31 110 ASN A N 1
ATOM 838 C CA . ASN A 1 110 ? -13.034 -3.190 -5.583 1.00 89.31 110 ASN A CA 1
ATOM 839 C C . ASN A 1 110 ? -11.522 -3.449 -5.703 1.00 89.31 110 ASN A C 1
ATOM 841 O O . ASN A 1 110 ? -10.940 -3.156 -6.750 1.00 89.31 110 ASN A O 1
ATOM 845 N N . LEU A 1 111 ? -10.886 -4.028 -4.677 1.00 88.88 111 LEU A N 1
ATOM 846 C CA . LEU A 1 111 ? -9.494 -4.480 -4.733 1.00 88.88 111 LEU A CA 1
ATOM 847 C C . LEU A 1 111 ? -9.419 -5.817 -5.484 1.00 88.88 111 LEU A C 1
ATOM 849 O O . LEU A 1 111 ? -9.444 -6.893 -4.892 1.00 88.88 111 LEU A O 1
ATOM 853 N N . ARG A 1 112 ? -9.342 -5.754 -6.817 1.00 88.75 112 ARG A N 1
ATOM 854 C CA . ARG A 1 112 ? -9.459 -6.938 -7.695 1.00 88.75 112 ARG A CA 1
ATOM 855 C C . ARG A 1 112 ? -8.354 -7.978 -7.502 1.00 88.75 112 ARG A C 1
ATOM 857 O O . ARG A 1 112 ? -8.553 -9.142 -7.832 1.00 88.75 112 ARG A O 1
ATOM 864 N N . TYR A 1 113 ? -7.203 -7.550 -6.998 1.00 89.31 113 TYR A N 1
ATOM 865 C CA . TYR A 1 113 ? -6.029 -8.392 -6.781 1.00 89.31 113 TYR A CA 1
ATOM 866 C C . TYR A 1 113 ? -5.928 -8.907 -5.342 1.00 89.31 113 TYR A C 1
ATOM 868 O O . TYR A 1 113 ? -4.985 -9.628 -5.015 1.00 89.31 113 TYR A O 1
ATOM 876 N N . LEU A 1 114 ? -6.903 -8.577 -4.488 1.00 89.56 114 LEU A N 1
ATOM 877 C CA . LEU A 1 114 ? -6.912 -8.986 -3.095 1.00 89.56 114 LEU A CA 1
ATOM 878 C C . LEU A 1 114 ? -7.127 -10.500 -2.982 1.00 89.56 114 LEU A C 1
ATOM 880 O O . LEU A 1 114 ? -8.142 -11.041 -3.413 1.00 89.56 114 LEU A O 1
ATOM 884 N N . GLN A 1 115 ? -6.163 -11.182 -2.370 1.00 89.31 115 GLN A N 1
ATOM 885 C CA . GLN A 1 115 ? -6.165 -12.634 -2.183 1.00 89.31 115 GLN A CA 1
ATOM 886 C C . GLN A 1 115 ? -6.463 -13.031 -0.735 1.00 89.31 115 GLN A C 1
ATOM 888 O O . GLN A 1 115 ? -7.024 -14.096 -0.490 1.00 89.31 115 GLN A O 1
ATOM 893 N N . SER A 1 116 ? -6.067 -12.202 0.236 1.00 84.50 116 SER A N 1
ATOM 894 C CA . SER A 1 116 ? -6.223 -12.497 1.662 1.00 84.50 116 SER A CA 1
ATOM 895 C C . SER A 1 116 ? -6.573 -11.243 2.455 1.00 84.50 116 SER A C 1
ATOM 897 O O . SER A 1 116 ? -6.035 -10.162 2.215 1.00 84.50 116 SER A O 1
ATOM 899 N N . MET A 1 117 ? -7.442 -11.433 3.446 1.00 77.00 117 MET A N 1
ATOM 900 C CA . MET A 1 117 ? -7.749 -10.465 4.499 1.00 77.00 117 MET A CA 1
ATOM 901 C C . MET A 1 117 ? -7.336 -11.019 5.863 1.00 77.00 117 MET A C 1
ATOM 903 O O . MET A 1 117 ? -7.287 -12.267 5.970 1.00 77.00 117 MET A O 1
#

Organism: Brassica campestris (NCBI:txid3711)

Sequence (117 aa):
MSTVFSILHLKITIIISFFAISTTYASSDLHPDELNVLENITTTLGGKGLNLSYGDPCKLKFLKIDQKIGDPEIKNTILCDVCFNSTCHITKIVLKTLSLPGKLPPELANLRYLQSM

Radius of gyration: 22.58 Å; chains: 1; bounding box: 75×36×36 Å